Protein AF-A0A345SSS4-F1 (afdb_monomer_lite)

Secondary structure (DSSP, 8-state):
--------TT--EEEEE-S--SHHHHGGG---STTEEEEEEESS--TT-SS--EEEEPPPPPHHHHHHHHHHHHT--GGGS-HHHHHHHHHHTTT-HHHHHHHH-SPPPPTTS---------PPP--------------EEEEEPPP-

Foldseek 3Di:
DDQDEDPQEPHQEEAEAEADAEQVVVQSHDDLHANYKYKYWYLDDHPVHPQPWDWDWDDADDLVVLLVLLCVQLLHDPVVDDSVVSSQQSVQVVNHNVSSNVVSDGHDPDPVDDDPDDDDDDDDDPDPPDDPPDDSRTTIITIGHHDD

InterPro domains:
  IPR027417 P-loop containing nucleoside triphosphate hydrolase [G3DSA:3.40.50.300] (6-52)
  IPR027417 P-loop containing nucleoside triphosphate hydrolase [SSF52540] (8-105)

Sequence (148 aa):
MVGFTPNLVGKRVLMVLDDAADHTQVEPLLPGEPGCLVLVTSRRRLEELSNTPQPLALAPLPPRDADTLFLLLSGRTEAEHAEEAVAWITRACGGLPLAIALLAGPPGPSPGLVDRGSGRGLRPPLGRPSGYRGCRGSRVRHVLPGPD

Radius of gyration: 21.41 Å; chains: 1; bounding box: 50×30×56 Å

Organism: NCBI:txid2126346

pLDDT: mean 73.98, std 19.98, range [38.59, 95.81]

Structure (mmCIF, N/CA/C/O backbone):
data_AF-A0A345SSS4-F1
#
_entry.id   AF-A0A345SSS4-F1
#
loop_
_atom_site.group_PDB
_atom_site.id
_atom_site.type_symbol
_atom_site.label_atom_id
_atom_site.label_alt_id
_atom_site.label_comp_id
_atom_site.label_asym_id
_atom_site.label_entity_id
_atom_site.label_seq_id
_atom_site.pdbx_PDB_ins_code
_atom_site.Cartn_x
_atom_site.Cartn_y
_atom_site.Cartn_z
_atom_site.occupancy
_atom_site.B_iso_or_equiv
_atom_site.auth_seq_id
_atom_site.auth_comp_id
_atom_site.auth_asym_id
_atom_site.auth_atom_id
_atom_site.pdbx_PDB_model_num
ATOM 1 N N . MET A 1 1 ? -11.674 18.912 18.462 1.00 40.53 1 MET A N 1
ATOM 2 C CA . MET A 1 1 ? -11.531 17.458 18.255 1.00 40.53 1 MET A CA 1
ATOM 3 C C . MET A 1 1 ? -12.918 16.915 17.968 1.00 40.53 1 MET A C 1
ATOM 5 O O . MET A 1 1 ? -13.733 16.872 18.878 1.00 40.53 1 MET A O 1
ATOM 9 N N . VAL A 1 2 ? -13.242 16.665 16.699 1.00 44.97 2 VAL A N 1
ATOM 10 C CA . VAL A 1 2 ? -14.549 16.111 16.318 1.00 44.97 2 VAL A CA 1
ATOM 11 C C . VAL A 1 2 ? -14.403 14.595 16.376 1.00 44.97 2 VAL A C 1
ATOM 13 O O . VAL A 1 2 ? -13.632 14.035 15.604 1.00 44.97 2 VAL A O 1
ATOM 16 N N . GLY A 1 3 ? -15.060 13.949 17.338 1.00 53.38 3 GLY A N 1
ATOM 17 C CA . GLY A 1 3 ? -15.121 12.491 17.397 1.00 53.38 3 GLY A CA 1
ATOM 18 C C . GLY A 1 3 ? -16.037 11.969 16.294 1.00 53.38 3 GLY A C 1
ATOM 19 O O . GLY A 1 3 ? -17.152 12.463 16.137 1.00 53.38 3 GLY A O 1
ATOM 20 N N . PHE A 1 4 ? -15.567 10.994 15.520 1.00 60.59 4 PHE A N 1
ATOM 21 C CA . PHE A 1 4 ? -16.393 10.237 14.584 1.00 60.59 4 PHE A CA 1
ATOM 22 C C . PHE A 1 4 ? -16.587 8.837 15.163 1.00 60.59 4 PHE A C 1
ATOM 24 O O . PHE A 1 4 ? -15.711 7.989 15.042 1.00 60.59 4 PHE A O 1
ATOM 31 N N . THR A 1 5 ? -17.724 8.606 15.816 1.00 62.47 5 THR A N 1
ATOM 32 C CA . THR A 1 5 ? -18.123 7.271 16.283 1.00 62.47 5 THR A CA 1
ATOM 33 C C . THR A 1 5 ? -19.421 6.901 15.567 1.00 62.47 5 THR A C 1
ATOM 35 O O . THR A 1 5 ? -20.501 7.333 15.978 1.00 62.47 5 THR A O 1
ATOM 38 N N . PRO A 1 6 ? -19.352 6.188 14.429 1.00 67.44 6 PRO A N 1
ATOM 39 C CA . PRO A 1 6 ? -20.554 5.760 13.729 1.00 67.44 6 PRO A CA 1
ATOM 40 C C . PRO A 1 6 ? -21.337 4.771 14.606 1.00 67.44 6 PRO A C 1
ATOM 42 O O . PRO A 1 6 ? -20.753 3.951 15.310 1.00 67.44 6 PRO A O 1
ATOM 45 N N . ASN A 1 7 ? -22.672 4.830 14.569 1.00 80.50 7 ASN A N 1
ATOM 46 C CA . ASN A 1 7 ? -23.500 3.827 15.238 1.00 80.50 7 ASN A CA 1
ATOM 47 C C . ASN A 1 7 ? -23.473 2.521 14.424 1.00 80.50 7 ASN A C 1
ATOM 49 O O . ASN A 1 7 ? -24.085 2.422 13.346 1.00 80.50 7 ASN A O 1
ATOM 53 N N . LEU A 1 8 ? -22.739 1.547 14.959 1.00 83.38 8 LEU A N 1
ATOM 54 C CA . LEU A 1 8 ? -22.441 0.257 14.342 1.00 83.38 8 LEU A CA 1
ATOM 55 C C . LEU A 1 8 ? -23.170 -0.920 15.007 1.00 83.38 8 LEU A C 1
ATOM 57 O O . LEU A 1 8 ? -22.984 -2.053 14.573 1.00 83.38 8 LEU A O 1
ATOM 61 N N . VAL A 1 9 ? -24.035 -0.659 15.994 1.00 83.88 9 VAL A N 1
ATOM 62 C CA . VAL A 1 9 ? -24.745 -1.702 16.749 1.00 83.88 9 VAL A CA 1
ATOM 63 C C . VAL A 1 9 ? -25.513 -2.621 15.800 1.00 83.88 9 VAL A C 1
ATOM 65 O O . VAL A 1 9 ? -26.353 -2.169 15.014 1.00 83.88 9 VAL A O 1
ATOM 68 N N . GLY A 1 10 ? -25.203 -3.918 15.864 1.00 83.19 10 GLY A N 1
ATOM 69 C CA . GLY A 1 10 ? -25.845 -4.959 15.059 1.00 83.19 10 GLY A CA 1
ATOM 70 C C . GLY A 1 10 ? -25.535 -4.914 13.556 1.00 83.19 10 GLY A C 1
ATOM 71 O O . GLY A 1 10 ? -26.237 -5.561 12.775 1.00 83.19 10 GLY A O 1
ATOM 72 N N . LYS A 1 11 ? -24.520 -4.157 13.116 1.00 85.12 11 LYS A N 1
ATOM 73 C CA . LYS A 1 11 ? -24.147 -4.040 11.698 1.00 85.12 11 LYS A CA 1
ATOM 74 C C . LYS A 1 11 ? -22.847 -4.776 11.401 1.00 85.12 11 LYS A C 1
ATOM 76 O O . LYS A 1 11 ? -21.882 -4.692 12.147 1.00 85.12 11 LYS A O 1
ATOM 81 N N . ARG A 1 12 ? -22.789 -5.407 10.225 1.00 88.81 12 ARG A N 1
ATOM 82 C CA . ARG A 1 12 ? -21.529 -5.883 9.641 1.00 88.81 12 ARG A CA 1
ATOM 83 C C . ARG A 1 12 ? -20.938 -4.783 8.773 1.00 88.81 12 ARG A C 1
ATOM 85 O O . ARG A 1 12 ? -21.533 -4.438 7.751 1.00 88.81 12 ARG A O 1
ATOM 92 N N . VAL A 1 13 ? -19.806 -4.221 9.183 1.00 88.25 13 VAL A N 1
ATOM 93 C CA . VAL A 1 13 ? -19.190 -3.060 8.520 1.00 88.25 13 VAL A CA 1
ATOM 94 C C . VAL A 1 13 ? -17.708 -3.308 8.273 1.00 88.25 13 VAL A C 1
ATOM 96 O O . VAL A 1 13 ? -17.000 -3.786 9.152 1.00 88.25 13 VAL A O 1
ATOM 99 N N . LEU A 1 14 ? -17.238 -2.949 7.076 1.00 90.25 14 LEU A N 1
ATOM 100 C CA . LEU A 1 14 ? -15.817 -2.799 6.768 1.00 90.25 14 LEU A CA 1
ATOM 101 C C . LEU A 1 14 ? -15.472 -1.310 6.804 1.00 90.25 14 LEU A C 1
ATOM 103 O O . LEU A 1 14 ? -15.997 -0.536 6.003 1.00 90.25 14 LEU A O 1
ATOM 107 N N . MET A 1 15 ? -14.586 -0.919 7.712 1.00 88.81 15 MET A N 1
ATOM 108 C CA . MET A 1 15 ? -14.102 0.451 7.833 1.00 88.81 15 MET A CA 1
ATOM 109 C C . MET A 1 15 ? -12.684 0.557 7.274 1.00 88.81 15 MET A C 1
ATOM 111 O O . MET A 1 15 ? -11.837 -0.286 7.567 1.00 88.81 15 MET A O 1
ATOM 115 N N . VAL A 1 16 ? -12.424 1.588 6.467 1.00 91.94 16 VAL A N 1
ATOM 116 C CA . VAL A 1 16 ? -11.105 1.839 5.871 1.00 91.94 16 VAL A CA 1
ATOM 117 C C . VAL A 1 16 ? -10.559 3.149 6.410 1.00 91.94 16 VAL A C 1
ATOM 119 O O . VAL A 1 16 ? -11.148 4.205 6.190 1.00 91.94 16 VAL A O 1
ATOM 122 N N . LEU A 1 17 ? -9.433 3.068 7.110 1.00 91.56 17 LEU A N 1
ATOM 123 C CA . LEU A 1 17 ? -8.698 4.218 7.622 1.00 91.56 17 LEU A CA 1
ATOM 124 C C . LEU A 1 17 ? -7.424 4.359 6.793 1.00 91.56 17 LEU A C 1
ATOM 126 O O . LEU A 1 17 ? -6.530 3.521 6.887 1.00 91.56 17 LEU A O 1
ATOM 130 N N . ASP A 1 18 ? -7.367 5.368 5.931 1.00 91.75 18 ASP A N 1
ATOM 131 C CA . ASP A 1 18 ? -6.247 5.549 5.006 1.00 91.75 18 ASP A CA 1
ATOM 132 C C . ASP A 1 18 ? -5.205 6.530 5.558 1.00 91.75 18 ASP A C 1
ATOM 134 O O . ASP A 1 18 ? -5.550 7.550 6.149 1.00 91.75 18 ASP A O 1
ATOM 138 N N . ASP A 1 19 ? -3.931 6.210 5.331 1.00 91.25 19 ASP A N 1
ATOM 139 C CA . ASP A 1 19 ? -2.759 7.039 5.631 1.00 91.25 19 ASP A CA 1
ATOM 140 C C . ASP A 1 19 ? -2.633 7.485 7.100 1.00 91.25 19 ASP A C 1
ATOM 142 O O . ASP A 1 19 ? -2.227 8.610 7.392 1.00 91.25 19 ASP A O 1
ATOM 146 N N . ALA A 1 20 ? -2.932 6.587 8.042 1.00 92.44 20 ALA A N 1
ATOM 147 C CA . ALA A 1 20 ? -2.763 6.858 9.467 1.00 92.44 20 ALA A CA 1
ATOM 148 C C . ALA A 1 20 ? -1.288 7.138 9.806 1.00 92.44 20 ALA A C 1
ATOM 150 O O . ALA A 1 20 ? -0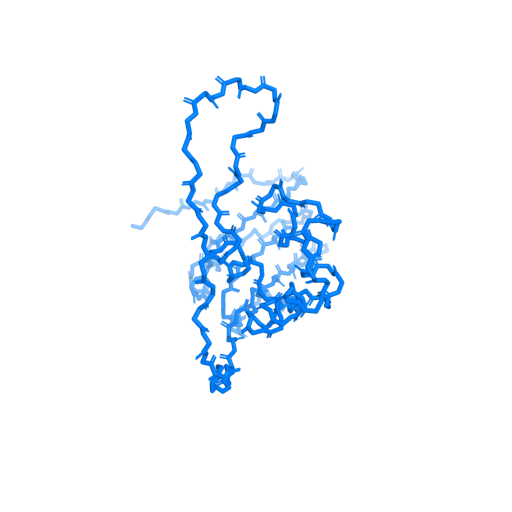.396 6.345 9.480 1.00 92.44 20 ALA A O 1
ATOM 151 N N . ALA A 1 21 ? -1.020 8.252 10.484 1.00 91.31 21 ALA A N 1
ATOM 152 C CA . ALA A 1 21 ? 0.330 8.665 10.857 1.00 91.31 21 ALA A CA 1
ATOM 153 C C . ALA A 1 21 ? 0.868 7.904 12.081 1.00 91.31 21 ALA A C 1
ATOM 155 O O . ALA A 1 21 ? 2.075 7.641 12.156 1.00 91.31 21 ALA A O 1
ATOM 156 N N . ASP A 1 22 ? -0.021 7.560 13.016 1.00 89.69 22 ASP A N 1
ATOM 157 C CA . ASP A 1 22 ? 0.257 6.841 14.259 1.00 89.69 22 ASP A CA 1
ATOM 158 C C . ASP A 1 22 ? -1.032 6.241 14.867 1.00 89.69 22 ASP A C 1
ATOM 160 O O . ASP A 1 22 ? -2.131 6.400 14.327 1.00 89.69 22 ASP A O 1
ATOM 164 N N . HIS A 1 23 ? -0.883 5.504 15.973 1.00 88.62 23 HIS A N 1
ATOM 165 C CA . HIS A 1 23 ? -1.977 4.793 16.638 1.00 88.62 23 HIS A CA 1
ATOM 166 C C . HIS A 1 23 ? -3.006 5.746 17.269 1.00 88.62 23 HIS A C 1
ATOM 168 O O . HIS A 1 23 ? -4.184 5.402 17.319 1.00 88.62 23 HIS A O 1
ATOM 174 N N . THR A 1 24 ? -2.609 6.960 17.669 1.00 91.50 24 THR A N 1
ATOM 175 C CA . THR A 1 24 ? -3.488 7.914 18.369 1.00 91.50 24 THR A CA 1
ATOM 176 C C . THR A 1 24 ? -4.627 8.421 17.484 1.00 91.50 24 THR A C 1
ATOM 178 O O . THR A 1 24 ? -5.687 8.793 17.982 1.00 91.50 24 THR A O 1
ATOM 181 N N . GLN A 1 25 ? -4.441 8.397 16.159 1.00 89.69 25 GLN A N 1
ATOM 182 C CA . GLN A 1 25 ? -5.500 8.700 15.191 1.00 89.69 25 GLN A CA 1
ATOM 183 C C . GLN A 1 25 ? -6.475 7.536 14.996 1.00 89.69 25 GLN A C 1
ATOM 185 O O . GLN A 1 25 ? -7.624 7.748 14.616 1.00 89.69 25 GLN A O 1
ATOM 190 N N . VAL A 1 26 ? -6.000 6.309 15.203 1.00 90.06 26 VAL A N 1
ATOM 191 C CA . VAL A 1 26 ? -6.734 5.081 14.895 1.00 90.06 26 VAL A CA 1
ATOM 192 C C . VAL A 1 26 ? -7.566 4.639 16.088 1.00 90.06 26 VAL A C 1
ATOM 194 O O . VAL A 1 26 ? -8.746 4.357 15.907 1.00 90.06 26 VAL A O 1
ATOM 197 N N . GLU A 1 27 ? -6.984 4.609 17.290 1.00 89.56 27 GLU A N 1
ATOM 198 C CA . GLU A 1 27 ? -7.641 4.096 18.501 1.00 89.56 27 GLU A CA 1
ATOM 199 C C . GLU A 1 27 ? -9.029 4.697 18.766 1.00 89.56 27 GLU A C 1
ATOM 201 O O . GLU A 1 27 ? -9.960 3.923 18.989 1.00 89.56 27 GLU A O 1
ATOM 206 N N . PRO A 1 28 ? -9.245 6.025 18.658 1.00 88.88 28 PRO A N 1
ATOM 207 C CA . PRO A 1 28 ? -10.559 6.617 18.912 1.00 88.88 28 PRO A CA 1
ATOM 208 C C . PRO A 1 28 ? -11.632 6.235 17.881 1.00 88.88 28 PRO A C 1
ATOM 210 O O . PRO A 1 28 ? -12.811 6.508 18.099 1.00 88.88 28 PRO A O 1
ATOM 213 N N . LEU A 1 29 ? -11.231 5.666 16.740 1.00 87.62 29 LEU A N 1
ATOM 214 C CA . LEU A 1 29 ? -12.113 5.271 15.642 1.00 87.62 29 LEU A CA 1
ATOM 215 C C . LEU A 1 29 ? -12.409 3.766 15.646 1.00 87.62 29 LEU A C 1
ATOM 217 O O . LEU A 1 29 ? -13.218 3.306 14.838 1.00 87.62 29 LEU A O 1
ATOM 221 N N . LEU A 1 30 ? -11.750 2.984 16.507 1.00 86.06 30 LEU A N 1
ATOM 222 C CA . LEU A 1 30 ? -11.937 1.539 16.536 1.00 86.06 30 LEU A CA 1
ATOM 223 C C . LEU A 1 30 ? -13.314 1.184 17.113 1.00 86.06 30 LEU A C 1
ATOM 225 O O . LEU A 1 30 ? -13.669 1.647 18.198 1.00 86.06 30 LEU A O 1
ATOM 229 N N . PRO A 1 31 ? -14.104 0.361 16.406 1.00 83.56 31 PRO A N 1
ATOM 230 C CA . PRO A 1 31 ? -15.389 -0.088 16.904 1.00 83.56 31 PRO A CA 1
ATOM 231 C C . PRO A 1 31 ? -15.197 -1.093 18.041 1.00 83.56 31 PRO A C 1
ATOM 233 O O . PRO A 1 31 ? -14.370 -1.996 17.946 1.00 83.56 31 PRO A O 1
ATOM 236 N N . GLY A 1 32 ? -16.013 -0.966 19.087 1.00 79.88 32 GLY A N 1
ATOM 237 C CA . GLY A 1 32 ? -16.160 -1.993 20.125 1.00 79.88 32 GLY A CA 1
ATOM 238 C C . GLY A 1 32 ? -17.203 -3.065 19.786 1.00 79.88 32 GLY A C 1
ATOM 239 O O . GLY A 1 32 ? -17.455 -3.940 20.604 1.00 79.88 32 GLY A O 1
ATOM 240 N N . GLU A 1 33 ? -17.835 -2.980 18.611 1.00 79.81 33 GLU A N 1
ATOM 241 C CA . GLU A 1 33 ? -18.935 -3.860 18.208 1.00 79.81 33 GLU A CA 1
ATOM 242 C C . GLU A 1 33 ? -18.436 -5.092 17.433 1.00 79.81 33 GLU A C 1
ATOM 244 O O . GLU A 1 33 ? -17.615 -4.951 16.514 1.00 79.81 33 GLU A O 1
ATOM 249 N N . PRO A 1 34 ? -18.968 -6.292 17.731 1.00 75.62 34 PRO A N 1
ATOM 250 C CA . PRO A 1 34 ? -18.673 -7.500 16.970 1.00 75.62 34 PRO A CA 1
ATOM 251 C C . PRO A 1 34 ? -19.171 -7.383 15.523 1.00 75.62 34 PRO A C 1
ATOM 253 O O . PRO A 1 34 ? -20.131 -6.677 15.210 1.00 75.62 34 PRO A O 1
ATOM 256 N N . GLY A 1 35 ? -18.502 -8.081 14.602 1.00 80.38 35 GLY A N 1
ATOM 257 C CA . GLY A 1 35 ? -18.846 -8.059 13.173 1.00 80.38 35 GLY A CA 1
ATOM 258 C C . GLY A 1 35 ? -18.335 -6.842 12.388 1.00 80.38 35 GLY A C 1
ATOM 259 O O . GLY A 1 35 ? -18.632 -6.722 11.194 1.00 80.38 35 GLY A O 1
ATOM 260 N N . CYS A 1 36 ? -17.544 -5.967 13.014 1.00 85.38 36 CYS A N 1
ATOM 261 C CA . CYS A 1 36 ? -16.838 -4.882 12.338 1.00 85.38 36 CYS A CA 1
ATOM 262 C C . CYS A 1 36 ? -15.395 -5.280 11.991 1.00 85.38 36 CYS A C 1
ATOM 264 O O . CYS A 1 36 ? -14.650 -5.758 12.839 1.00 85.38 36 CYS A O 1
ATOM 266 N N . LEU A 1 37 ? -14.993 -5.047 10.741 1.00 87.06 37 LEU A N 1
ATOM 267 C CA . LEU A 1 37 ? -13.630 -5.241 10.250 1.00 87.06 37 LEU A CA 1
ATOM 268 C C . LEU A 1 37 ? -13.004 -3.875 9.976 1.00 87.06 37 LEU A C 1
ATOM 270 O O . LEU A 1 37 ? -13.585 -3.070 9.248 1.00 87.06 37 LEU A O 1
ATOM 274 N N . VAL A 1 38 ? -11.813 -3.612 10.513 1.00 89.31 38 VAL A N 1
ATOM 275 C CA . VAL A 1 38 ? -11.085 -2.363 10.246 1.00 89.31 38 VAL A CA 1
ATOM 276 C C . VAL A 1 38 ? -9.832 -2.664 9.438 1.00 89.31 38 VAL A C 1
ATOM 278 O O . VAL A 1 38 ? -8.985 -3.456 9.854 1.00 89.31 38 VAL A O 1
ATOM 281 N N . LEU A 1 39 ? -9.723 -2.013 8.281 1.00 91.44 39 LEU A N 1
ATOM 282 C CA . LEU A 1 39 ? -8.535 -1.985 7.445 1.00 91.44 39 LEU A CA 1
ATOM 283 C C . LEU A 1 39 ? -7.861 -0.624 7.595 1.00 91.44 39 LEU A C 1
ATOM 285 O O . LEU A 1 39 ? -8.368 0.384 7.107 1.00 91.44 39 LEU A O 1
ATOM 289 N N . VAL A 1 40 ? -6.689 -0.605 8.216 1.00 91.50 40 VAL A N 1
ATOM 290 C CA . VAL A 1 40 ? -5.883 0.615 8.324 1.00 91.50 40 VAL A CA 1
ATOM 291 C C . VAL A 1 40 ? -4.746 0.550 7.323 1.00 91.50 40 VAL A C 1
ATOM 293 O O . VAL A 1 40 ? -4.052 -0.463 7.271 1.00 91.50 40 VAL A O 1
ATOM 296 N N . THR A 1 41 ? -4.518 1.608 6.550 1.00 90.50 41 THR A N 1
ATOM 297 C CA . THR A 1 41 ? -3.269 1.794 5.808 1.00 90.50 41 THR A CA 1
ATOM 298 C C . THR A 1 41 ? -2.398 2.804 6.553 1.00 90.50 41 THR A C 1
ATOM 300 O O . THR A 1 41 ? -2.864 3.846 7.006 1.00 90.50 41 THR A O 1
ATOM 303 N N . SER A 1 42 ? -1.115 2.491 6.710 1.00 90.62 42 SER A N 1
ATOM 304 C CA . SER A 1 42 ? -0.135 3.412 7.287 1.00 90.62 42 SER A CA 1
ATOM 305 C C . SER A 1 42 ? 1.217 3.207 6.629 1.00 90.62 42 SER A C 1
ATOM 307 O O . SER A 1 42 ? 1.539 2.104 6.200 1.00 90.62 42 SER A O 1
ATOM 309 N N . ARG A 1 43 ? 2.040 4.254 6.567 1.00 88.19 43 ARG A N 1
ATOM 310 C CA . ARG A 1 43 ? 3.445 4.160 6.124 1.00 88.19 43 ARG A CA 1
ATOM 311 C C . ARG A 1 43 ? 4.393 3.753 7.255 1.00 88.19 43 ARG A C 1
ATOM 313 O O . ARG A 1 43 ? 5.593 3.607 7.030 1.00 88.19 43 ARG A O 1
ATOM 320 N N . ARG A 1 44 ? 3.873 3.627 8.476 1.00 85.62 44 ARG A N 1
ATOM 321 C CA . ARG A 1 44 ? 4.593 3.197 9.672 1.00 85.62 44 ARG A CA 1
ATOM 322 C C . ARG A 1 44 ? 3.931 1.946 10.225 1.00 85.62 44 ARG A C 1
ATOM 324 O O . ARG A 1 44 ? 2.788 1.633 9.907 1.00 85.62 44 ARG A O 1
ATOM 331 N N . ARG A 1 45 ? 4.666 1.222 11.061 1.00 83.38 45 ARG A N 1
ATOM 332 C CA . ARG A 1 45 ? 4.080 0.137 11.838 1.00 83.38 45 ARG A CA 1
ATOM 333 C C . ARG A 1 45 ? 3.398 0.740 13.060 1.00 83.38 45 ARG A C 1
ATOM 335 O O . ARG A 1 45 ? 4.018 1.515 13.781 1.00 83.38 45 ARG A O 1
ATOM 342 N N . LEU A 1 46 ? 2.132 0.403 13.267 1.00 86.50 46 LEU A N 1
ATOM 343 C CA . LEU A 1 46 ? 1.343 0.882 14.398 1.00 86.50 46 LEU A CA 1
ATOM 344 C C . LEU A 1 46 ? 1.494 -0.088 15.582 1.00 86.50 46 LEU A C 1
ATOM 346 O O . LEU A 1 46 ? 0.585 -0.851 15.885 1.00 86.50 46 LEU A O 1
ATOM 350 N N . GLU A 1 47 ? 2.688 -0.127 16.181 1.00 81.50 47 GLU A N 1
ATOM 351 C CA . GLU A 1 47 ? 3.058 -1.119 17.212 1.00 81.50 47 GLU A CA 1
ATOM 352 C C . GLU A 1 47 ? 2.302 -0.948 18.539 1.00 81.50 47 GLU A C 1
ATOM 354 O O . GLU A 1 47 ? 2.119 -1.919 19.262 1.00 81.50 47 GLU A O 1
ATOM 359 N N . GLU A 1 48 ? 1.829 0.265 18.825 1.00 82.94 48 GLU A N 1
ATOM 360 C CA . GLU A 1 48 ? 1.145 0.639 20.073 1.00 82.94 48 GLU A CA 1
ATOM 361 C C . GLU A 1 48 ? -0.387 0.499 19.996 1.00 82.94 48 GLU A C 1
ATOM 363 O O . GLU A 1 48 ? -1.092 0.916 20.906 1.00 82.94 48 GLU A O 1
ATOM 368 N N . LEU A 1 49 ? -0.925 -0.087 18.921 1.00 82.25 49 LEU A N 1
ATOM 369 C CA . LEU A 1 49 ? -2.359 -0.367 18.827 1.00 82.25 49 LEU A CA 1
ATOM 370 C C . LEU A 1 49 ? -2.773 -1.435 19.846 1.00 82.25 49 LEU A C 1
ATOM 372 O O . LEU A 1 49 ? -2.314 -2.576 19.786 1.00 82.25 49 LEU A O 1
ATOM 376 N N . SER A 1 50 ? -3.701 -1.064 20.726 1.00 74.56 50 SER A N 1
ATOM 377 C CA . SER A 1 50 ? -4.331 -1.949 21.717 1.00 74.56 50 SER A CA 1
ATOM 378 C C . SER A 1 50 ? -4.911 -3.238 21.117 1.00 74.56 50 SER A C 1
ATOM 380 O O . SER A 1 50 ? -4.723 -4.323 21.671 1.00 74.56 50 SER A O 1
ATOM 382 N N . ASN A 1 51 ? -5.553 -3.155 19.950 1.00 72.56 51 ASN A N 1
ATOM 383 C CA . ASN A 1 51 ? -5.937 -4.340 19.184 1.00 72.56 51 ASN A CA 1
ATOM 384 C C . ASN A 1 51 ? -4.725 -4.862 18.415 1.00 72.56 51 ASN A C 1
ATOM 386 O O . ASN A 1 51 ? -4.207 -4.139 17.569 1.00 72.56 51 ASN A O 1
ATOM 390 N N . THR A 1 52 ? -4.307 -6.111 18.660 1.00 71.94 52 THR A N 1
ATOM 391 C CA . THR A 1 52 ? -3.137 -6.715 17.997 1.00 71.94 52 THR A CA 1
ATOM 392 C C . THR A 1 52 ? -3.350 -6.736 16.487 1.00 71.94 52 THR A C 1
ATOM 394 O O . THR A 1 52 ? -4.116 -7.567 15.985 1.00 71.94 52 THR A O 1
ATOM 397 N N . PRO A 1 53 ? -2.696 -5.846 15.728 1.00 77.88 53 PRO A N 1
ATOM 398 C CA . PRO A 1 53 ? -3.006 -5.756 14.330 1.00 77.88 53 PRO A CA 1
ATOM 399 C C . PRO A 1 53 ? -2.246 -6.813 13.548 1.00 77.88 53 PRO A C 1
ATOM 401 O O . PRO A 1 53 ? -1.081 -7.078 13.835 1.00 77.88 53 PRO A O 1
ATOM 404 N N . GLN A 1 54 ? -2.869 -7.373 12.511 1.00 82.94 54 GLN A N 1
ATOM 405 C CA . GLN A 1 54 ? -2.169 -8.251 11.574 1.00 82.94 54 GLN A CA 1
ATOM 406 C C . GLN A 1 54 ? -1.540 -7.409 10.460 1.00 82.94 54 GLN A C 1
ATOM 408 O O . GLN A 1 54 ? -2.278 -6.904 9.609 1.00 82.94 54 GLN A O 1
ATOM 413 N N . PRO A 1 55 ? -0.209 -7.194 10.462 1.00 82.88 55 PRO A N 1
ATOM 414 C CA . PRO A 1 55 ? 0.441 -6.387 9.447 1.00 82.88 55 PRO A CA 1
ATOM 415 C C . PRO A 1 55 ? 0.555 -7.166 8.135 1.00 82.88 55 PRO A C 1
ATOM 417 O O . PRO A 1 55 ? 1.124 -8.253 8.083 1.00 82.88 55 PRO A O 1
ATOM 420 N N . LEU A 1 56 ? 0.104 -6.553 7.050 1.00 86.69 56 LEU A N 1
ATOM 421 C CA . LEU A 1 56 ? 0.363 -6.992 5.688 1.00 86.69 56 LEU A CA 1
ATOM 422 C C . LEU A 1 56 ? 1.295 -5.977 5.026 1.00 86.69 56 LEU A C 1
ATOM 424 O O . LEU A 1 56 ? 0.908 -4.837 4.757 1.00 86.69 56 LEU A O 1
ATOM 428 N N . ALA A 1 57 ? 2.540 -6.394 4.802 1.00 84.75 57 ALA A N 1
ATOM 429 C CA . ALA A 1 57 ? 3.551 -5.585 4.140 1.00 84.75 57 ALA A CA 1
ATOM 430 C C . ALA A 1 57 ? 3.398 -5.678 2.618 1.00 84.75 57 ALA A C 1
ATOM 432 O O . ALA A 1 57 ? 3.385 -6.771 2.053 1.00 84.75 57 ALA A O 1
ATOM 433 N N . LEU A 1 58 ? 3.322 -4.527 1.950 1.00 87.31 58 LEU A N 1
ATOM 434 C CA . LEU A 1 58 ? 3.370 -4.469 0.491 1.00 87.31 58 LEU A CA 1
ATOM 435 C C . LEU A 1 58 ? 4.824 -4.496 0.012 1.00 87.31 58 LEU A C 1
ATOM 437 O O . LEU A 1 58 ? 5.605 -3.593 0.324 1.00 87.31 58 LEU A O 1
ATOM 441 N N . ALA A 1 59 ? 5.171 -5.537 -0.742 1.00 90.31 59 ALA A N 1
ATOM 442 C CA . ALA A 1 59 ? 6.448 -5.633 -1.432 1.00 90.31 59 ALA A CA 1
ATOM 443 C C . ALA A 1 59 ? 6.442 -4.768 -2.709 1.00 90.31 59 ALA A C 1
ATOM 445 O O . ALA A 1 59 ? 5.370 -4.487 -3.256 1.00 90.31 59 ALA A O 1
ATOM 446 N N . PRO A 1 60 ? 7.618 -4.354 -3.211 1.00 93.62 60 PRO A N 1
ATOM 447 C CA . PRO A 1 60 ? 7.727 -3.837 -4.569 1.00 93.62 60 PRO A CA 1
ATOM 448 C C . PRO A 1 60 ? 7.205 -4.844 -5.601 1.00 93.62 60 PRO A C 1
ATOM 450 O O . PRO A 1 60 ? 7.181 -6.050 -5.341 1.00 93.62 60 PRO A O 1
ATOM 453 N N . LEU A 1 61 ? 6.811 -4.351 -6.775 1.00 95.75 61 LEU A N 1
ATOM 454 C CA . LEU A 1 61 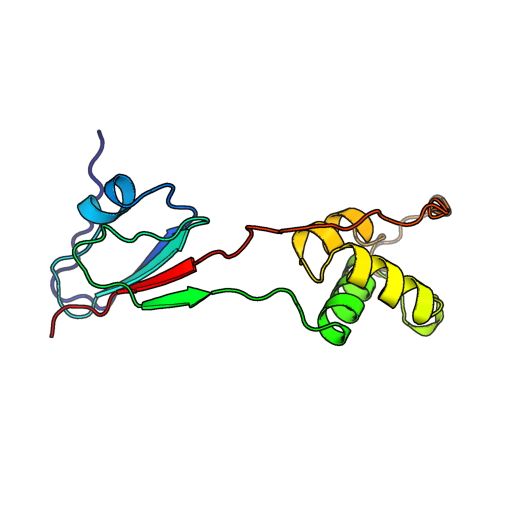? 6.355 -5.205 -7.865 1.00 95.75 61 LEU A CA 1
ATOM 455 C C . LEU A 1 61 ? 7.468 -6.167 -8.304 1.00 95.75 61 LEU A C 1
ATOM 457 O O . LEU A 1 61 ? 8.627 -5.748 -8.428 1.00 95.75 61 LEU A O 1
ATOM 461 N N . PRO A 1 62 ? 7.127 -7.434 -8.596 1.00 95.81 62 PRO A N 1
ATOM 462 C CA . PRO A 1 62 ? 8.009 -8.331 -9.325 1.00 95.81 62 PRO A CA 1
ATOM 463 C C . PRO A 1 62 ? 8.472 -7.696 -10.648 1.00 95.81 62 PRO A C 1
ATOM 465 O O . PRO A 1 62 ? 7.718 -6.925 -11.241 1.00 95.81 62 PRO A O 1
ATOM 468 N N . PRO A 1 63 ? 9.670 -8.036 -11.161 1.00 94.00 63 PRO A N 1
ATOM 469 C CA . PRO A 1 63 ? 10.226 -7.402 -12.360 1.00 94.00 63 PRO A CA 1
ATOM 470 C C . PRO A 1 63 ? 9.268 -7.371 -13.560 1.00 94.00 63 PRO A C 1
ATOM 472 O O . PRO A 1 63 ? 9.058 -6.314 -14.142 1.00 94.00 63 PRO A O 1
ATOM 475 N N . ARG A 1 64 ? 8.606 -8.496 -13.862 1.00 93.12 64 ARG A N 1
ATOM 476 C CA . ARG A 1 64 ? 7.649 -8.584 -14.979 1.00 93.12 64 ARG A CA 1
ATOM 477 C C . ARG A 1 64 ? 6.433 -7.675 -14.803 1.00 93.12 64 ARG A C 1
ATOM 479 O O . ARG A 1 64 ? 5.986 -7.051 -15.762 1.00 93.12 64 ARG A O 1
ATOM 486 N N . ASP A 1 65 ? 5.919 -7.569 -13.583 1.00 95.50 65 ASP A N 1
ATOM 487 C CA . ASP A 1 65 ? 4.767 -6.716 -13.280 1.00 95.50 65 ASP A CA 1
ATOM 488 C C . ASP A 1 65 ? 5.159 -5.235 -13.324 1.00 95.50 65 ASP A C 1
ATOM 490 O O . ASP A 1 65 ? 4.367 -4.386 -13.731 1.00 95.50 65 ASP A O 1
ATOM 494 N N . ALA A 1 66 ? 6.398 -4.918 -12.938 1.00 95.56 66 ALA A N 1
ATOM 495 C CA . ALA A 1 66 ? 6.955 -3.577 -13.037 1.00 95.56 66 ALA A CA 1
ATOM 496 C C . ALA A 1 66 ? 7.100 -3.133 -14.505 1.00 95.56 66 ALA A C 1
ATOM 498 O O . ALA A 1 66 ? 6.712 -2.012 -14.840 1.00 95.56 66 ALA A O 1
ATOM 499 N N . ASP A 1 67 ? 7.601 -4.019 -15.372 1.00 93.56 67 ASP A N 1
ATOM 500 C CA . ASP A 1 67 ? 7.719 -3.793 -16.821 1.00 93.56 67 ASP A CA 1
ATOM 501 C C . ASP A 1 67 ? 6.341 -3.617 -17.463 1.00 93.56 67 ASP A C 1
ATOM 503 O O . ASP A 1 67 ? 6.101 -2.643 -18.180 1.00 93.56 67 ASP A O 1
ATOM 507 N N . THR A 1 68 ? 5.399 -4.491 -17.101 1.00 93.06 68 THR A N 1
ATOM 508 C CA . THR A 1 68 ? 3.999 -4.407 -17.536 1.00 93.06 68 THR A CA 1
ATOM 509 C C . THR A 1 68 ? 3.383 -3.062 -17.152 1.00 93.06 68 THR A C 1
ATOM 511 O O . THR A 1 68 ? 2.792 -2.386 -17.992 1.00 93.06 68 THR A O 1
ATOM 514 N N . LEU A 1 69 ? 3.553 -2.625 -15.900 1.00 93.25 69 LEU A N 1
ATOM 515 C CA . LEU A 1 69 ? 3.035 -1.336 -15.442 1.00 93.25 69 LEU A CA 1
ATOM 516 C C . LEU A 1 69 ? 3.646 -0.167 -16.226 1.00 93.25 69 LEU A C 1
ATOM 518 O O . LEU A 1 69 ? 2.927 0.760 -16.595 1.00 93.25 69 LEU A O 1
ATOM 522 N N . PHE A 1 70 ? 4.953 -0.196 -16.492 1.00 92.94 70 PHE A N 1
ATOM 523 C CA . PHE A 1 70 ? 5.622 0.859 -17.254 1.00 92.94 70 PHE A CA 1
ATOM 524 C C . PHE A 1 70 ? 5.067 0.979 -18.679 1.00 92.94 70 PHE A C 1
ATOM 526 O O . PHE A 1 70 ? 4.765 2.081 -19.144 1.00 92.94 70 PHE A O 1
ATOM 533 N N . LEU A 1 71 ? 4.902 -0.148 -19.371 1.00 91.25 71 LEU A N 1
ATOM 534 C CA . LEU A 1 71 ? 4.363 -0.183 -20.732 1.00 91.25 71 LEU A CA 1
ATOM 535 C C . LEU A 1 71 ? 2.913 0.310 -20.773 1.00 91.25 71 LEU A C 1
ATOM 537 O O . LEU A 1 71 ? 2.580 1.186 -21.574 1.00 91.25 71 LEU A O 1
ATOM 541 N N . LEU A 1 72 ? 2.083 -0.155 -19.832 1.00 90.06 72 LEU A N 1
ATOM 542 C CA . LEU A 1 72 ? 0.697 0.297 -19.685 1.00 90.06 72 LEU A CA 1
ATOM 543 C C . LEU A 1 72 ? 0.601 1.813 -19.478 1.00 90.06 72 LEU A C 1
ATOM 545 O O . LEU A 1 72 ? -0.223 2.470 -20.109 1.00 90.06 72 LEU A O 1
ATOM 549 N N . LEU A 1 73 ? 1.440 2.376 -18.605 1.00 90.50 73 LEU A N 1
ATOM 550 C CA . LEU A 1 73 ? 1.399 3.802 -18.279 1.00 90.50 73 LEU A CA 1
ATOM 551 C C . LEU A 1 73 ? 2.009 4.685 -19.362 1.00 90.50 73 LEU A C 1
ATOM 553 O O . LEU A 1 73 ? 1.549 5.803 -19.549 1.00 90.50 73 LEU A O 1
ATOM 557 N N . SER A 1 74 ? 3.011 4.198 -20.090 1.00 87.94 74 SER A N 1
ATOM 558 C CA . SER A 1 74 ? 3.623 4.960 -21.182 1.00 87.94 74 SER A CA 1
ATOM 559 C C . SER A 1 74 ? 2.780 4.943 -22.466 1.00 87.94 74 SER A C 1
ATOM 561 O O . SER A 1 74 ? 3.019 5.756 -23.362 1.00 87.94 74 SER A O 1
ATOM 563 N N . GLY A 1 75 ? 1.784 4.052 -22.557 1.00 82.19 75 GLY A N 1
ATOM 564 C CA . GLY A 1 75 ? 0.965 3.852 -23.755 1.00 82.19 75 GLY A CA 1
ATOM 565 C C . GLY A 1 75 ? 1.742 3.218 -24.909 1.00 82.19 75 GLY A C 1
ATOM 566 O O . GLY A 1 75 ? 1.373 3.401 -26.066 1.00 82.19 75 GLY A O 1
ATOM 567 N N . ARG A 1 76 ? 2.841 2.526 -24.598 1.00 72.56 76 ARG A N 1
ATOM 568 C CA . ARG A 1 76 ? 3.769 1.964 -25.578 1.00 72.56 76 ARG A CA 1
ATOM 569 C C . ARG A 1 76 ? 3.697 0.447 -25.559 1.00 72.56 76 ARG A C 1
ATOM 571 O O . ARG A 1 76 ? 3.449 -0.152 -24.514 1.00 72.56 76 ARG A O 1
ATOM 578 N N . THR A 1 77 ? 3.893 -0.177 -26.713 1.00 68.19 77 THR A N 1
ATOM 579 C CA . THR A 1 77 ? 3.852 -1.646 -26.818 1.00 68.19 77 THR A CA 1
ATOM 580 C C . THR A 1 77 ? 5.248 -2.251 -26.700 1.00 68.19 77 THR A C 1
ATOM 582 O O . THR A 1 77 ? 6.234 -1.595 -27.025 1.00 68.19 77 THR A O 1
ATOM 585 N N . GLU A 1 78 ? 5.347 -3.515 -26.272 1.00 65.50 78 GLU A N 1
ATOM 586 C CA . GLU A 1 78 ? 6.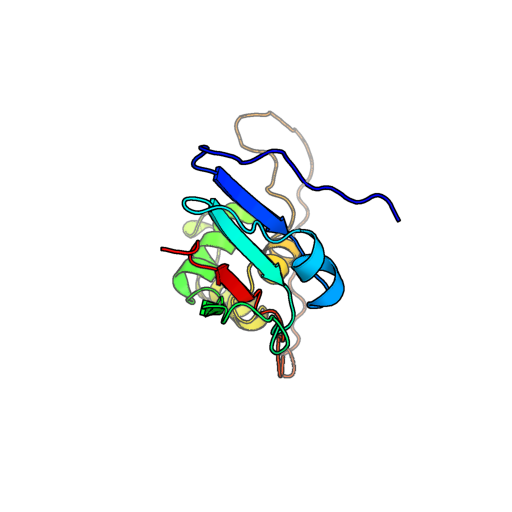631 -4.236 -26.150 1.00 65.50 78 GLU A CA 1
ATOM 587 C C . GLU A 1 78 ? 7.471 -4.191 -27.438 1.00 65.50 78 GLU A C 1
ATOM 589 O O . GLU A 1 78 ? 8.693 -4.164 -27.372 1.00 65.50 78 GLU A O 1
ATOM 594 N N . ALA A 1 79 ? 6.833 -4.114 -28.611 1.00 59.88 79 ALA A N 1
ATOM 595 C CA . ALA A 1 79 ? 7.520 -4.033 -29.901 1.00 59.88 79 ALA A CA 1
ATOM 596 C C . ALA A 1 79 ? 8.213 -2.678 -30.158 1.00 59.88 79 ALA A C 1
ATOM 598 O O . ALA A 1 79 ? 9.120 -2.597 -30.985 1.00 59.88 79 ALA A O 1
ATOM 599 N N . GLU A 1 80 ? 7.792 -1.609 -29.477 1.00 61.00 80 GLU A N 1
ATOM 600 C CA . GLU A 1 80 ? 8.325 -0.252 -29.649 1.00 61.00 80 GLU A CA 1
ATOM 601 C C . GLU A 1 80 ? 9.517 0.045 -28.722 1.00 61.00 80 GLU A C 1
ATOM 603 O O . GLU A 1 80 ? 10.202 1.059 -28.906 1.00 61.00 80 GLU A O 1
ATOM 608 N N . HIS A 1 81 ? 9.794 -0.826 -27.743 1.00 62.25 81 HIS A N 1
ATOM 609 C CA . HIS A 1 81 ? 10.868 -0.659 -26.759 1.00 62.25 81 HIS A CA 1
ATOM 610 C C . HIS A 1 81 ? 11.838 -1.822 -26.814 1.00 62.25 81 HIS A C 1
ATOM 612 O O . HIS A 1 81 ? 11.449 -2.981 -26.868 1.00 62.25 81 HIS A O 1
ATOM 618 N N . ALA A 1 82 ? 13.130 -1.515 -26.700 1.00 74.38 82 ALA A N 1
ATOM 619 C CA . ALA A 1 82 ? 14.082 -2.537 -26.302 1.00 74.38 82 ALA A CA 1
ATOM 620 C C . ALA A 1 82 ? 13.679 -3.022 -24.899 1.00 74.38 82 ALA A C 1
ATOM 622 O O . ALA A 1 82 ? 13.746 -2.241 -23.948 1.00 74.38 82 ALA A O 1
ATOM 623 N N . GLU A 1 83 ? 13.256 -4.282 -24.779 1.00 80.44 83 GLU A N 1
ATOM 624 C CA . GLU A 1 83 ? 12.875 -4.953 -23.523 1.00 80.44 83 GLU A CA 1
ATOM 625 C C . GLU A 1 83 ? 13.898 -4.678 -22.401 1.00 80.44 83 GLU A C 1
ATOM 627 O O . GLU A 1 83 ? 13.549 -4.367 -21.262 1.00 80.44 83 GLU A O 1
ATOM 632 N N . GLU A 1 84 ? 15.183 -4.643 -22.762 1.00 86.06 84 GLU A N 1
ATOM 633 C CA . GLU A 1 84 ? 16.294 -4.315 -21.867 1.00 86.06 84 GLU A CA 1
ATOM 634 C C . GLU A 1 84 ? 16.221 -2.900 -21.266 1.00 86.06 84 GLU A C 1
ATOM 636 O O . GLU A 1 84 ? 16.590 -2.700 -20.106 1.00 86.06 84 GLU A O 1
ATOM 641 N N . ALA A 1 85 ? 15.748 -1.910 -22.029 1.00 88.50 85 ALA A N 1
ATOM 642 C CA . ALA A 1 85 ? 15.629 -0.531 -21.566 1.00 88.50 85 ALA A CA 1
ATOM 643 C C . ALA A 1 85 ? 14.496 -0.382 -20.544 1.00 88.50 85 ALA A C 1
ATOM 645 O O . ALA A 1 85 ? 14.686 0.284 -19.525 1.00 88.50 85 ALA A O 1
ATOM 646 N N . VAL A 1 86 ? 13.351 -1.033 -20.775 1.00 91.50 86 VAL A N 1
ATOM 647 C CA . VAL A 1 86 ? 12.227 -1.048 -19.823 1.00 91.50 86 VAL A CA 1
ATOM 648 C C . VAL A 1 86 ? 12.666 -1.715 -18.525 1.00 91.50 86 VAL A C 1
ATOM 650 O O . VAL A 1 86 ? 12.606 -1.079 -17.472 1.00 91.50 86 VAL A O 1
ATOM 653 N N . ALA A 1 87 ? 13.242 -2.916 -18.621 1.00 92.6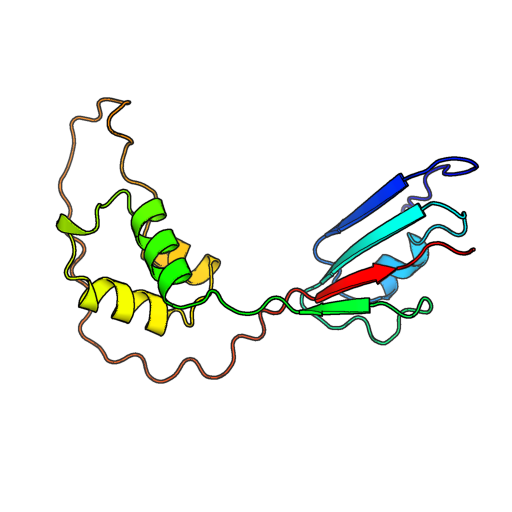9 87 ALA A N 1
ATOM 654 C CA . ALA A 1 87 ? 13.748 -3.655 -17.469 1.00 92.69 87 ALA A CA 1
ATOM 655 C C . ALA A 1 87 ? 14.827 -2.883 -16.690 1.00 92.69 87 ALA A C 1
ATOM 657 O O . ALA A 1 87 ? 14.966 -3.030 -15.474 1.00 92.69 87 ALA A O 1
ATOM 658 N N . TRP A 1 88 ? 15.636 -2.061 -17.367 1.00 93.19 88 TRP A N 1
ATOM 659 C CA . TRP A 1 88 ? 16.606 -1.194 -16.701 1.00 93.19 88 TRP A CA 1
ATOM 660 C C . TRP A 1 88 ? 15.926 -0.062 -15.919 1.00 93.19 88 TRP A C 1
ATOM 662 O O . TRP A 1 88 ? 16.278 0.159 -14.757 1.00 93.19 88 TRP A O 1
ATOM 672 N N . ILE A 1 89 ? 14.944 0.622 -16.518 1.00 92.62 89 ILE A N 1
ATOM 673 C CA . ILE A 1 89 ? 14.204 1.722 -15.878 1.00 92.62 89 ILE A CA 1
ATOM 674 C C . ILE A 1 89 ? 13.433 1.212 -14.656 1.00 92.62 89 ILE A C 1
ATOM 676 O O . ILE A 1 89 ? 13.566 1.762 -13.563 1.00 92.62 89 ILE A O 1
ATOM 680 N N . THR A 1 90 ? 12.656 0.141 -14.804 1.00 94.88 90 THR A N 1
ATOM 681 C CA . THR A 1 90 ? 11.811 -0.407 -13.730 1.00 94.88 90 THR A CA 1
ATOM 682 C C . THR A 1 90 ? 12.636 -0.967 -12.575 1.00 94.88 90 THR A C 1
ATOM 684 O O . THR A 1 90 ? 12.285 -0.785 -11.402 1.00 94.88 90 THR A O 1
ATOM 687 N N . ARG A 1 91 ? 13.798 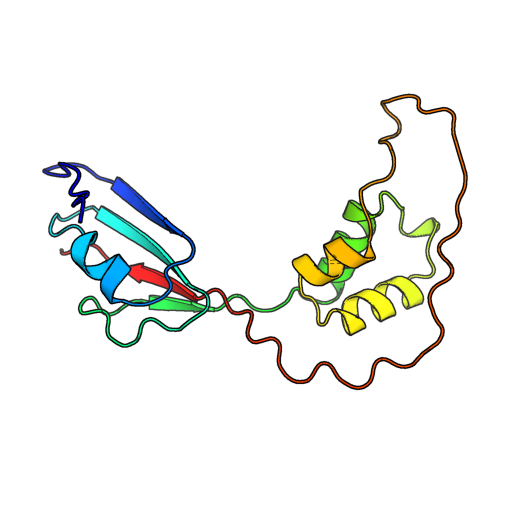-1.563 -12.876 1.00 95.25 91 ARG A N 1
ATOM 688 C CA . ARG A 1 91 ? 14.788 -1.959 -11.868 1.00 95.25 91 ARG A CA 1
ATOM 689 C C . ARG A 1 91 ? 15.387 -0.751 -11.155 1.00 95.25 91 ARG A C 1
ATOM 691 O O . ARG A 1 91 ? 15.555 -0.806 -9.939 1.00 95.25 91 ARG A O 1
ATOM 698 N N . ALA A 1 92 ? 15.672 0.342 -11.866 1.00 95.06 92 ALA A N 1
ATOM 699 C CA . ALA A 1 92 ? 16.133 1.587 -11.251 1.00 95.06 92 ALA A CA 1
ATOM 700 C C . ALA A 1 92 ? 15.065 2.213 -10.334 1.00 95.06 92 ALA A C 1
ATOM 702 O O . ALA A 1 92 ? 15.409 2.763 -9.291 1.00 95.06 92 ALA A O 1
ATOM 703 N N . CYS A 1 93 ? 13.776 2.049 -10.656 1.00 95.19 93 CYS A N 1
ATOM 704 C CA . CYS A 1 93 ? 12.654 2.389 -9.772 1.00 95.19 93 CYS A CA 1
ATOM 705 C C . CYS A 1 93 ? 12.512 1.463 -8.553 1.00 95.19 93 CYS A C 1
ATOM 707 O O . CYS A 1 93 ? 11.661 1.712 -7.697 1.00 95.19 93 CYS A O 1
ATOM 709 N N . GLY A 1 94 ? 13.272 0.365 -8.491 1.00 94.81 94 GLY A N 1
ATOM 710 C CA . GLY A 1 94 ? 13.164 -0.646 -7.443 1.00 94.81 94 GLY A CA 1
ATOM 711 C C . GLY A 1 94 ? 11.820 -1.379 -7.427 1.00 94.81 94 GLY A C 1
ATOM 712 O O . GLY A 1 94 ? 11.418 -1.842 -6.365 1.00 94.81 94 GLY A O 1
ATOM 713 N N . GLY A 1 95 ? 11.098 -1.439 -8.554 1.00 94.25 95 GLY A N 1
ATOM 714 C CA . GLY A 1 95 ? 9.765 -2.054 -8.628 1.00 94.25 95 GLY A CA 1
ATOM 715 C C . GLY A 1 95 ? 8.652 -1.255 -7.934 1.00 94.25 95 GLY A C 1
ATOM 716 O O . GLY A 1 95 ? 7.571 -1.786 -7.691 1.00 94.25 95 GLY A O 1
ATOM 717 N N . LEU A 1 96 ? 8.881 0.011 -7.567 1.00 95.44 96 LEU A N 1
ATOM 718 C CA . LEU A 1 96 ? 7.864 0.825 -6.898 1.00 95.44 96 LEU A CA 1
ATOM 719 C C . LEU A 1 96 ? 6.845 1.400 -7.895 1.00 95.44 96 LEU A C 1
ATOM 721 O O . LEU A 1 96 ? 7.242 2.206 -8.741 1.00 95.44 96 LEU A O 1
ATOM 725 N N . PRO A 1 97 ? 5.533 1.126 -7.740 1.00 93.75 97 PRO A N 1
ATOM 726 C CA . PRO A 1 97 ? 4.514 1.603 -8.677 1.00 93.75 97 PRO A CA 1
ATOM 727 C C . PRO A 1 97 ? 4.525 3.120 -8.901 1.00 93.75 97 PRO A C 1
ATOM 729 O O . PRO A 1 97 ? 4.429 3.582 -10.033 1.00 93.75 97 PRO A O 1
ATOM 732 N N . LEU A 1 98 ? 4.696 3.911 -7.833 1.00 92.75 98 LEU A N 1
ATOM 733 C CA . LEU A 1 98 ? 4.709 5.374 -7.939 1.00 92.75 98 LEU A CA 1
ATOM 734 C C . LEU A 1 98 ? 5.943 5.894 -8.693 1.00 92.75 98 LEU A C 1
ATOM 736 O O . LEU A 1 98 ? 5.824 6.814 -9.494 1.00 92.75 98 LEU A O 1
ATOM 740 N N . ALA A 1 99 ? 7.120 5.308 -8.458 1.00 94.81 99 ALA A N 1
ATOM 741 C CA . ALA A 1 99 ? 8.339 5.707 -9.161 1.00 94.81 99 ALA A CA 1
ATOM 742 C C . ALA A 1 99 ? 8.258 5.348 -10.651 1.00 94.81 99 ALA A C 1
ATOM 744 O O . ALA A 1 99 ? 8.648 6.149 -11.498 1.00 94.81 99 ALA A O 1
ATOM 745 N N . ILE A 1 100 ? 7.694 4.175 -10.959 1.00 94.81 100 ILE A N 1
ATOM 746 C CA . ILE A 1 100 ? 7.436 3.728 -12.330 1.00 94.81 100 ILE A CA 1
ATOM 747 C C . ILE A 1 100 ? 6.484 4.701 -13.028 1.00 94.81 100 ILE A C 1
ATOM 749 O O . ILE A 1 100 ? 6.792 5.156 -14.124 1.00 94.81 100 ILE A O 1
ATOM 753 N N . ALA A 1 101 ? 5.379 5.084 -12.382 1.00 92.69 101 ALA A N 1
ATOM 754 C CA . ALA A 1 101 ? 4.409 6.012 -12.958 1.00 92.69 101 ALA A CA 1
ATOM 755 C C . ALA A 1 101 ? 5.004 7.391 -13.276 1.00 92.69 101 ALA A C 1
ATOM 757 O O . ALA A 1 101 ? 4.729 7.957 -14.331 1.00 92.69 101 ALA A O 1
ATOM 758 N N . LEU A 1 102 ? 5.860 7.915 -12.395 1.00 92.12 102 LEU A N 1
ATOM 759 C CA . LEU A 1 102 ? 6.534 9.194 -12.624 1.00 92.12 102 LEU A CA 1
ATOM 760 C C . LEU A 1 102 ? 7.492 9.150 -13.826 1.00 92.12 102 LEU A C 1
ATOM 762 O O . LEU A 1 102 ? 7.617 10.153 -14.525 1.00 92.12 102 LEU A O 1
ATOM 766 N N . LEU A 1 103 ? 8.159 8.015 -14.077 1.00 92.38 103 LEU A N 1
ATOM 767 C CA . LEU A 1 103 ? 9.095 7.864 -15.201 1.00 92.38 103 LEU A CA 1
ATOM 768 C C . LEU A 1 103 ? 8.434 7.441 -16.514 1.00 92.38 103 LEU A C 1
ATOM 770 O O . LEU A 1 103 ? 8.909 7.845 -17.573 1.00 92.38 103 LEU A O 1
ATOM 774 N N . ALA A 1 104 ? 7.367 6.643 -16.462 1.00 89.94 104 ALA A N 1
ATOM 775 C CA . ALA A 1 104 ? 6.590 6.276 -17.646 1.00 89.94 104 ALA A CA 1
ATOM 776 C C . ALA A 1 104 ? 5.983 7.518 -18.320 1.00 89.94 104 ALA A C 1
ATOM 778 O O . ALA A 1 104 ? 5.832 7.553 -19.542 1.00 89.94 104 ALA A O 1
ATOM 779 N N . GLY A 1 105 ? 5.714 8.556 -17.519 1.00 82.00 105 GLY A N 1
ATOM 780 C CA . GLY A 1 105 ? 5.003 9.748 -17.949 1.00 82.00 105 GLY A CA 1
ATOM 781 C C . GLY A 1 105 ? 3.494 9.500 -18.004 1.00 82.00 105 GLY A C 1
ATOM 782 O O . GLY A 1 105 ? 3.034 8.381 -17.771 1.00 82.00 105 GLY A O 1
ATOM 783 N N . PRO A 1 106 ? 2.695 10.546 -18.262 1.00 67.94 106 PRO A N 1
ATOM 784 C CA . PRO A 1 106 ? 1.273 10.361 -18.506 1.00 67.94 106 PRO A CA 1
ATOM 785 C C . PRO A 1 106 ? 1.081 9.443 -19.723 1.00 67.94 106 PRO A C 1
ATOM 787 O O . PRO A 1 106 ? 1.864 9.559 -20.676 1.00 67.94 106 PRO A O 1
ATOM 790 N N . PRO A 1 107 ? 0.048 8.579 -19.730 1.00 59.22 107 PRO A N 1
ATOM 791 C CA . PRO A 1 107 ? -0.298 7.841 -20.932 1.00 59.22 107 PRO A CA 1
ATOM 792 C C . PRO A 1 107 ? -0.463 8.848 -22.063 1.00 59.22 107 PRO A C 1
ATOM 794 O O . PRO A 1 107 ? -1.150 9.864 -21.910 1.00 59.22 107 PRO A O 1
ATOM 797 N N . GLY A 1 108 ? 0.222 8.592 -23.181 1.00 59.03 108 GLY A N 1
ATOM 798 C CA . GLY A 1 108 ? -0.015 9.345 -24.405 1.00 59.03 108 GLY A CA 1
ATOM 799 C C . GLY A 1 108 ? -1.513 9.333 -24.736 1.00 59.03 108 GLY A C 1
ATOM 800 O O . GLY A 1 108 ? -2.240 8.460 -24.249 1.00 59.03 108 GLY A O 1
ATOM 801 N N . PRO A 1 109 ? -2.007 10.295 -25.532 1.00 50.78 109 PRO A N 1
ATOM 802 C CA . PRO A 1 109 ? -3.411 10.315 -25.917 1.00 50.78 109 PRO A CA 1
ATOM 803 C C . PRO A 1 109 ? -3.807 8.931 -26.441 1.00 50.78 109 PRO A C 1
ATOM 805 O O . PRO A 1 109 ? -3.180 8.392 -27.354 1.00 50.78 109 PRO A O 1
ATOM 808 N N . SER A 1 110 ? -4.802 8.315 -25.799 1.00 46.09 110 SER A N 1
ATOM 809 C CA . SER A 1 110 ? -5.311 7.013 -26.217 1.00 46.09 110 SER A CA 1
ATOM 810 C C . SER A 1 110 ? -5.748 7.111 -27.683 1.00 46.09 110 SER A C 1
ATOM 812 O O . SER A 1 110 ? -6.397 8.099 -28.034 1.00 46.09 110 SER A O 1
ATOM 814 N N . PRO A 1 111 ? -5.494 6.108 -28.544 1.00 44.94 111 PRO A N 1
ATOM 815 C CA . PRO A 1 111 ? -5.816 6.177 -29.976 1.00 44.94 111 PRO A CA 1
ATOM 816 C C . PRO A 1 111 ? -7.328 6.244 -30.300 1.00 44.94 111 PRO A C 1
ATOM 818 O O . PRO A 1 111 ? -7.716 6.144 -31.460 1.00 44.94 111 PRO A O 1
ATOM 821 N N . GLY A 1 112 ? -8.193 6.445 -29.298 1.00 51.84 112 GLY A N 1
ATOM 822 C CA . GLY A 1 112 ? -9.619 6.754 -29.439 1.00 51.84 112 GLY A CA 1
ATOM 823 C C . GLY A 1 112 ? -9.979 8.238 -29.286 1.00 51.84 112 GLY A C 1
ATOM 824 O O . GLY A 1 112 ? -11.139 8.592 -29.484 1.00 51.84 112 GLY A O 1
ATOM 825 N N . LEU A 1 113 ? -9.024 9.116 -28.960 1.00 50.97 113 LEU A N 1
ATOM 826 C CA . LEU A 1 113 ? -9.218 10.565 -28.995 1.00 50.97 113 LEU A CA 1
ATOM 827 C C . LEU A 1 113 ? -8.167 11.162 -29.934 1.00 50.97 113 LEU A C 1
ATOM 829 O O . LEU A 1 113 ? -6.973 11.136 -29.653 1.00 50.97 113 LEU A O 1
ATOM 833 N N . VAL A 1 114 ? -8.615 11.643 -31.090 1.00 47.38 114 VAL A N 1
ATOM 834 C CA . VAL A 1 114 ? -7.752 12.206 -32.131 1.00 47.38 114 VAL A CA 1
ATOM 835 C C . VAL A 1 114 ? -7.087 13.477 -31.597 1.00 47.38 114 VAL A C 1
ATOM 837 O O . VAL A 1 114 ? -7.721 14.528 -31.579 1.00 47.38 114 VAL A O 1
ATOM 840 N N . ASP A 1 115 ? -5.817 13.403 -31.201 1.00 43.91 115 ASP A N 1
ATOM 841 C CA . ASP A 1 115 ? -4.983 14.589 -30.996 1.00 43.91 115 ASP A CA 1
ATOM 842 C C . ASP A 1 115 ? -3.893 14.655 -32.071 1.00 43.91 115 ASP A C 1
ATOM 844 O O . ASP A 1 115 ? -2.983 13.825 -32.147 1.00 43.91 115 ASP A O 1
ATOM 848 N N . ARG A 1 116 ? -4.026 15.643 -32.961 1.00 50.97 116 ARG A N 1
ATOM 849 C CA . ARG A 1 116 ? -3.025 15.965 -33.978 1.00 50.97 116 ARG A CA 1
ATOM 850 C C . ARG A 1 116 ? -1.963 16.860 -33.342 1.00 50.97 116 ARG A C 1
ATOM 852 O O . ARG A 1 116 ? -2.022 18.076 -33.506 1.00 50.97 116 ARG A O 1
ATOM 859 N N . GLY A 1 117 ? -0.947 16.291 -32.696 1.00 45.56 117 GLY A N 1
ATOM 860 C CA . GLY A 1 117 ? 0.171 17.133 -32.284 1.00 45.56 117 GLY A CA 1
ATOM 861 C C . GLY A 1 117 ? 1.306 16.490 -31.503 1.00 45.56 117 GLY A C 1
ATOM 862 O O . GLY A 1 117 ? 1.173 16.164 -30.336 1.00 45.56 117 GLY A O 1
ATOM 863 N N . SER A 1 118 ? 2.487 16.558 -32.122 1.00 49.91 118 SER A N 1
ATOM 864 C CA . SER A 1 118 ? 3.792 16.754 -31.477 1.00 49.91 118 SER A CA 1
ATOM 865 C C . SER A 1 118 ? 4.524 15.521 -30.936 1.00 49.91 118 SER A C 1
ATOM 867 O O . SER A 1 118 ? 4.363 15.080 -29.801 1.00 49.91 118 SER A O 1
ATOM 869 N N . GLY A 1 119 ? 5.470 15.048 -31.751 1.00 50.25 119 GLY A N 1
ATOM 870 C CA . GLY A 1 119 ? 6.565 14.207 -31.295 1.00 50.25 119 GLY A CA 1
ATOM 871 C C . GLY A 1 119 ? 7.517 14.982 -30.382 1.00 50.25 119 GLY A C 1
ATOM 872 O O . GLY A 1 119 ? 8.091 16.001 -30.768 1.00 50.25 119 GLY A O 1
ATOM 873 N N . ARG A 1 120 ? 7.748 14.453 -29.181 1.00 45.66 120 ARG A N 1
ATOM 874 C CA . ARG A 1 120 ? 8.935 14.759 -28.378 1.00 45.66 120 ARG A CA 1
ATOM 875 C C . ARG A 1 120 ? 9.532 13.460 -27.861 1.00 45.66 120 ARG A C 1
ATOM 877 O O . ARG A 1 120 ? 8.978 12.799 -26.990 1.00 45.66 120 ARG A O 1
ATOM 884 N N . GLY A 1 121 ? 10.674 13.095 -28.437 1.00 41.22 121 GLY A N 1
ATOM 885 C CA . GLY A 1 121 ? 11.486 11.982 -27.968 1.00 41.22 121 GLY A CA 1
ATOM 886 C C . GLY A 1 121 ? 12.077 12.302 -26.598 1.00 41.22 121 GLY A C 1
ATOM 887 O O . GLY A 1 121 ? 12.854 13.244 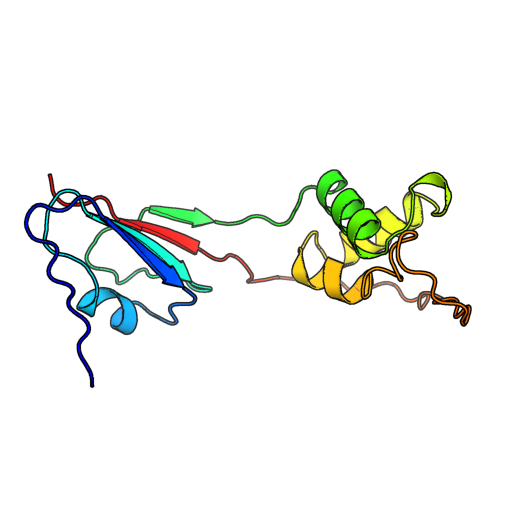-26.454 1.00 41.22 121 GLY A O 1
ATOM 888 N N . LEU A 1 122 ? 11.721 11.502 -25.597 1.00 45.00 122 LEU A N 1
ATOM 889 C CA . LEU A 1 122 ? 12.449 11.435 -24.337 1.00 45.00 122 LEU A CA 1
ATOM 890 C C . LEU A 1 122 ? 13.748 10.662 -24.591 1.00 45.00 122 LEU A C 1
ATOM 892 O O . LEU A 1 122 ? 13.728 9.454 -24.816 1.00 45.00 122 LEU A O 1
ATOM 896 N N . ARG A 1 123 ? 14.884 11.366 -24.589 1.00 39.44 123 ARG A N 1
ATOM 897 C CA . ARG A 1 123 ? 16.210 10.745 -24.478 1.00 39.44 123 ARG A CA 1
ATOM 898 C C . ARG A 1 123 ? 16.450 10.424 -22.997 1.00 39.44 123 ARG A C 1
ATOM 900 O O . ARG A 1 123 ? 16.445 11.365 -22.202 1.00 39.44 123 ARG A O 1
ATOM 907 N N . PRO A 1 124 ? 16.668 9.160 -22.598 1.00 41.69 124 PRO A N 1
ATOM 908 C CA . PRO A 1 124 ? 17.024 8.864 -21.218 1.00 41.69 124 PRO A CA 1
ATOM 909 C C . PRO A 1 124 ? 18.430 9.415 -20.909 1.00 41.69 124 PRO A C 1
ATOM 911 O O . PRO A 1 124 ? 19.323 9.324 -21.760 1.00 41.69 124 PRO A O 1
ATOM 914 N N . PRO A 1 125 ? 18.661 9.994 -19.717 1.00 40.12 125 PRO A N 1
ATOM 915 C CA . PRO A 1 125 ? 19.996 10.391 -19.300 1.00 40.12 125 PRO A CA 1
ATOM 916 C C . PRO A 1 125 ? 20.849 9.138 -19.065 1.00 40.12 125 PRO A C 1
ATOM 918 O O . PRO A 1 125 ? 20.557 8.319 -18.195 1.00 40.12 125 PRO A O 1
ATOM 921 N N . LEU A 1 126 ? 21.919 8.989 -19.849 1.00 45.91 126 LEU A N 1
ATOM 922 C CA . LEU A 1 126 ? 22.959 7.987 -19.628 1.00 45.91 126 LEU A CA 1
ATOM 923 C C . LEU A 1 126 ? 23.746 8.362 -18.365 1.00 45.91 126 LEU A C 1
ATOM 925 O O . LEU A 1 126 ? 24.739 9.082 -18.417 1.00 45.91 126 LEU A O 1
ATOM 929 N N . GLY A 1 127 ? 23.276 7.881 -17.219 1.00 39.22 127 GLY A N 1
ATOM 930 C CA . GLY A 1 127 ? 23.963 7.953 -15.937 1.00 39.22 127 GLY A CA 1
ATOM 931 C C . GLY A 1 127 ? 23.559 6.755 -15.090 1.00 39.22 127 GLY A C 1
ATOM 932 O O . GLY A 1 127 ? 22.374 6.473 -14.935 1.00 39.22 127 GLY A O 1
ATOM 933 N N . ARG A 1 128 ? 24.539 6.006 -14.573 1.00 40.53 128 ARG A N 1
ATOM 934 C CA . ARG A 1 128 ? 24.279 4.876 -13.670 1.00 40.53 128 ARG A CA 1
ATOM 935 C C . ARG A 1 128 ? 23.581 5.402 -12.408 1.00 40.53 128 ARG A C 1
ATOM 937 O O . ARG A 1 128 ? 24.193 6.220 -11.719 1.00 40.53 128 ARG A O 1
ATOM 944 N N . PRO A 1 129 ? 22.364 4.948 -12.058 1.00 44.62 129 PRO A N 1
ATOM 945 C CA . PRO A 1 129 ? 21.771 5.306 -10.782 1.00 44.62 129 PRO A CA 1
ATOM 946 C C . PRO A 1 129 ? 22.599 4.646 -9.678 1.00 44.62 129 PRO A C 1
ATOM 948 O O . PRO A 1 129 ? 22.621 3.424 -9.524 1.00 44.62 129 PRO A O 1
ATOM 951 N N . SER A 1 130 ? 23.342 5.474 -8.944 1.00 45.53 130 SER A N 1
ATOM 952 C CA . SER A 1 130 ? 23.946 5.083 -7.675 1.00 45.53 130 SER A CA 1
ATOM 953 C C . SER A 1 130 ? 22.824 4.648 -6.730 1.00 45.53 130 SER A C 1
ATOM 955 O O . SER A 1 130 ? 21.791 5.309 -6.653 1.00 45.53 130 SER A O 1
ATOM 957 N N . GLY A 1 131 ? 23.011 3.493 -6.091 1.00 39.34 131 GLY A N 1
ATOM 958 C CA . GLY A 1 131 ? 21.973 2.681 -5.458 1.00 39.34 131 GLY A CA 1
ATOM 959 C C . GLY A 1 131 ? 20.875 3.437 -4.703 1.00 39.34 131 GLY A C 1
ATOM 960 O O . GLY A 1 131 ? 21.138 4.136 -3.725 1.00 39.34 131 GLY A O 1
ATOM 961 N N . TYR A 1 132 ? 19.622 3.165 -5.077 1.00 40.06 132 TYR A N 1
ATOM 962 C CA . TYR A 1 132 ? 18.459 3.384 -4.219 1.00 40.06 132 TYR A CA 1
ATOM 963 C C . TYR A 1 132 ? 18.530 2.419 -3.028 1.00 40.06 132 TYR A C 1
ATOM 965 O O . TYR A 1 132 ? 17.968 1.325 -3.026 1.00 40.06 132 TYR A O 1
ATOM 973 N N . ARG A 1 133 ? 19.283 2.809 -1.999 1.00 41.72 133 ARG A N 1
ATOM 974 C CA . ARG A 1 133 ? 19.334 2.100 -0.724 1.00 41.72 133 ARG A CA 1
ATOM 975 C C . ARG A 1 133 ? 18.138 2.556 0.118 1.00 41.72 133 ARG A C 1
ATOM 977 O O . ARG A 1 133 ? 18.171 3.617 0.725 1.00 41.72 133 ARG A O 1
ATOM 984 N N . GLY A 1 134 ? 17.096 1.726 0.163 1.00 40.88 134 GLY A N 1
ATOM 985 C CA . GLY A 1 134 ? 16.065 1.773 1.204 1.00 40.88 134 GLY A CA 1
ATOM 986 C C . GLY A 1 134 ? 14.819 2.591 0.869 1.00 40.88 134 GLY A C 1
ATOM 987 O O . GLY A 1 134 ? 14.608 3.677 1.404 1.00 40.88 134 GLY A O 1
ATOM 988 N N . CYS A 1 135 ? 13.921 2.021 0.072 1.00 38.59 135 CYS A N 1
ATOM 989 C CA . CYS A 1 135 ? 12.562 2.534 -0.048 1.00 38.59 135 CYS A CA 1
ATOM 990 C C . CYS A 1 135 ? 11.709 2.036 1.128 1.00 38.59 135 CYS A C 1
ATOM 992 O O . CYS A 1 135 ? 11.151 0.942 1.097 1.00 38.59 135 CYS A O 1
ATOM 994 N N . ARG A 1 136 ? 11.604 2.863 2.174 1.00 45.34 136 ARG A N 1
ATOM 995 C CA . ARG A 1 136 ? 10.637 2.722 3.279 1.00 45.34 136 ARG A CA 1
ATOM 996 C C . ARG A 1 136 ? 9.226 3.076 2.789 1.00 45.34 136 ARG A C 1
ATOM 998 O O . ARG A 1 136 ? 8.670 4.103 3.161 1.00 45.34 136 ARG A O 1
ATOM 1005 N N . GLY A 1 137 ? 8.701 2.277 1.868 1.00 39.03 137 GLY A N 1
ATOM 1006 C CA . GLY A 1 137 ? 7.394 2.485 1.240 1.00 39.03 137 GLY A CA 1
ATOM 1007 C C . GLY A 1 137 ? 6.363 1.418 1.592 1.00 39.03 137 GLY A C 1
ATOM 1008 O O . GLY A 1 137 ? 5.317 1.367 0.949 1.00 39.03 137 GLY A O 1
ATOM 1009 N N . SER A 1 138 ? 6.645 0.551 2.565 1.00 39.69 138 SER A N 1
ATOM 1010 C CA . SER A 1 138 ? 5.704 -0.470 3.011 1.00 39.69 138 SER A CA 1
ATOM 1011 C C . SER A 1 138 ? 4.510 0.214 3.667 1.00 39.69 138 SER A C 1
ATOM 1013 O O . SER A 1 138 ? 4.541 0.557 4.848 1.00 39.69 138 SER A O 1
ATOM 1015 N N . ARG A 1 139 ? 3.435 0.406 2.889 1.00 50.81 139 ARG A N 1
ATOM 1016 C CA . ARG A 1 139 ? 2.119 0.579 3.493 1.00 50.81 139 ARG A CA 1
ATOM 1017 C C . ARG A 1 139 ? 1.827 -0.707 4.244 1.00 50.81 139 ARG A C 1
ATOM 1019 O O . ARG A 1 139 ? 1.685 -1.759 3.623 1.00 50.81 139 ARG A O 1
ATOM 1026 N N . VAL A 1 140 ? 1.810 -0.626 5.563 1.00 48.56 140 VAL A N 1
ATOM 1027 C CA . VAL A 1 140 ? 1.365 -1.715 6.413 1.00 48.56 140 VAL A CA 1
ATOM 1028 C C . VAL A 1 140 ? -0.150 -1.635 6.424 1.00 48.56 140 VAL A C 1
ATOM 1030 O O . VAL A 1 140 ? -0.725 -0.614 6.805 1.00 48.56 140 VAL A O 1
ATOM 1033 N N . ARG A 1 141 ? -0.794 -2.690 5.928 1.00 52.62 141 ARG A N 1
ATOM 1034 C CA . ARG A 1 141 ? -2.224 -2.885 6.141 1.00 52.62 141 ARG A CA 1
ATOM 1035 C C . ARG A 1 141 ? -2.397 -3.591 7.469 1.00 52.62 141 ARG A C 1
ATOM 1037 O O . ARG A 1 141 ? -1.836 -4.663 7.647 1.00 52.62 141 ARG A O 1
ATOM 1044 N N . HIS A 1 142 ? -3.135 -2.994 8.385 1.00 50.19 142 HIS A N 1
ATOM 1045 C CA . HIS A 1 142 ? -3.491 -3.635 9.639 1.00 50.19 142 HIS A CA 1
ATOM 1046 C C . HIS A 1 142 ? -4.926 -4.132 9.524 1.00 50.19 142 HIS A C 1
ATOM 1048 O O . HIS A 1 142 ? -5.833 -3.338 9.270 1.00 50.19 142 HIS A O 1
ATOM 1054 N N . VAL A 1 143 ? -5.105 -5.445 9.661 1.00 51.94 143 VAL A N 1
ATOM 1055 C CA . VAL A 1 143 ? -6.423 -6.062 9.813 1.00 51.94 143 VAL A CA 1
ATOM 1056 C C . VAL A 1 143 ? -6.652 -6.265 11.300 1.00 51.94 143 VAL A C 1
ATOM 1058 O O . VAL A 1 143 ? -5.866 -6.950 11.959 1.00 51.94 143 VAL A O 1
ATOM 1061 N N . LEU A 1 144 ? -7.703 -5.641 11.818 1.00 52.84 144 LEU A N 1
ATOM 1062 C CA . LEU A 1 144 ? -8.175 -5.878 13.174 1.00 52.84 144 LEU A CA 1
ATOM 1063 C C . LEU A 1 144 ? -9.376 -6.818 13.095 1.00 52.84 144 LEU A C 1
ATOM 1065 O O . LEU A 1 144 ? -10.378 -6.425 12.487 1.00 52.84 144 LEU A O 1
ATOM 1069 N N . PRO A 1 145 ? -9.292 -8.049 13.636 1.00 47.94 145 PRO A N 1
ATOM 1070 C CA . PRO A 1 145 ? -10.487 -8.858 13.800 1.00 47.94 145 PRO A CA 1
ATOM 1071 C C . PRO A 1 145 ? -11.453 -8.113 14.728 1.00 47.94 145 PRO A C 1
ATOM 1073 O O . PRO A 1 145 ? -11.025 -7.479 15.695 1.00 47.94 145 PRO A O 1
ATOM 1076 N N . GLY A 1 146 ? -12.746 -8.156 14.406 1.00 47.56 146 GLY A N 1
ATOM 1077 C CA . GLY A 1 146 ? -13.771 -7.742 15.360 1.00 47.56 146 GLY A CA 1
ATOM 1078 C C . GLY A 1 146 ? -13.742 -8.662 16.587 1.00 47.56 146 GLY A C 1
ATOM 1079 O O . GLY A 1 146 ? -13.248 -9.787 16.469 1.00 47.56 146 GLY A O 1
ATOM 1080 N N . PRO A 1 147 ? -14.231 -8.207 17.752 1.00 46.88 147 PRO A N 1
ATOM 1081 C CA . PRO A 1 147 ? -14.412 -9.099 18.891 1.00 46.88 147 PRO A CA 1
ATOM 1082 C C . PRO A 1 147 ? -15.364 -10.246 18.513 1.00 46.88 147 PRO A C 1
ATOM 1084 O O . PRO A 1 147 ? -16.287 -10.036 17.716 1.00 46.88 147 PRO A O 1
ATOM 1087 N N . ASP A 1 148 ? -15.089 -11.435 19.057 1.00 49.44 148 ASP A N 1
ATOM 1088 C CA . ASP A 1 148 ? -15.953 -12.620 18.952 1.00 49.44 148 ASP A CA 1
ATOM 1089 C C . ASP A 1 148 ? -17.322 -12.387 19.615 1.00 49.44 148 ASP A C 1
ATOM 1091 O O . ASP A 1 148 ? -17.365 -11.750 20.697 1.00 49.44 148 ASP A O 1
#